Protein AF-A0A0G0X492-F1 (afdb_monomer_lite)

Organism: NCBI:txid1618474

Structure (mmCIF, N/CA/C/O backbone):
data_AF-A0A0G0X492-F1
#
_entry.id   AF-A0A0G0X492-F1
#
loop_
_atom_site.group_PDB
_atom_site.id
_atom_site.type_symbol
_atom_site.label_atom_id
_atom_site.label_alt_id
_atom_site.label_comp_id
_atom_site.label_asym_id
_atom_site.label_entity_id
_atom_site.label_seq_id
_atom_site.pdbx_PDB_ins_code
_atom_site.Cartn_x
_atom_site.Cartn_y
_atom_site.Cartn_z
_atom_site.occupancy
_atom_site.B_iso_or_equiv
_atom_site.auth_seq_id
_atom_site.auth_comp_id
_atom_site.auth_asym_id
_atom_site.auth_atom_id
_atom_site.pdbx_PDB_model_num
ATOM 1 N N . GLY A 1 1 ? -15.741 9.142 6.931 1.00 40.09 1 GLY A N 1
ATOM 2 C CA . GLY A 1 1 ? -15.318 9.860 8.145 1.00 40.09 1 GLY A CA 1
ATOM 3 C C . GLY A 1 1 ? -14.331 10.925 7.739 1.00 40.09 1 GLY A C 1
ATOM 4 O O . GLY A 1 1 ? -13.460 10.623 6.934 1.00 40.09 1 GLY A O 1
ATOM 5 N N . MET A 1 2 ? -14.545 12.152 8.210 1.00 46.38 2 MET A N 1
ATOM 6 C CA . MET A 1 2 ? -13.663 13.304 8.008 1.00 46.38 2 MET A CA 1
ATOM 7 C C . MET A 1 2 ? -12.380 13.091 8.822 1.00 46.38 2 MET A C 1
ATOM 9 O O . MET A 1 2 ? -12.455 12.576 9.934 1.00 46.38 2 MET A O 1
ATOM 13 N N . VAL A 1 3 ? -11.220 13.405 8.248 1.00 55.69 3 VAL A N 1
ATOM 14 C CA . VAL A 1 3 ? -9.928 13.226 8.919 1.00 55.69 3 VAL A CA 1
ATOM 15 C C . VAL A 1 3 ? -9.693 14.442 9.812 1.00 55.69 3 VAL A C 1
ATOM 17 O O . VAL A 1 3 ? -9.416 15.529 9.311 1.00 55.69 3 VAL A O 1
ATOM 20 N N . ASP A 1 4 ? -9.859 14.258 11.120 1.00 58.62 4 ASP A N 1
ATOM 21 C CA . ASP A 1 4 ? -9.439 15.217 12.139 1.00 58.62 4 ASP A CA 1
ATOM 22 C C . ASP A 1 4 ? -7.908 15.182 12.238 1.00 58.62 4 ASP A C 1
ATOM 24 O O . ASP A 1 4 ? -7.328 14.171 12.628 1.00 58.62 4 ASP A O 1
ATOM 28 N N . SER A 1 5 ? -7.276 16.296 11.868 1.00 55.25 5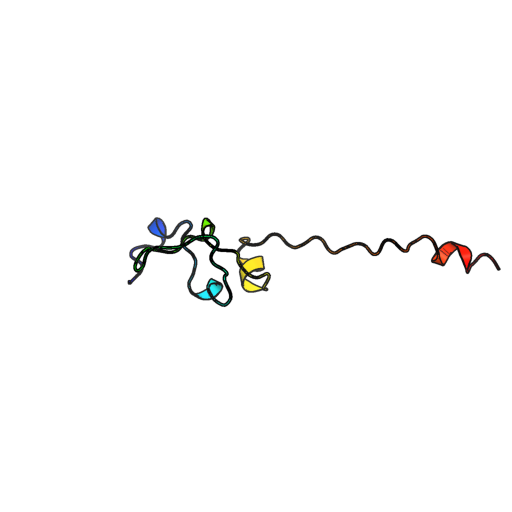 SER A N 1
ATOM 29 C CA . SER A 1 5 ? -5.856 16.617 12.061 1.00 55.25 5 SER A CA 1
ATOM 30 C C . SER A 1 5 ? -4.839 15.683 11.376 1.00 55.25 5 SER A C 1
ATOM 32 O O . SER A 1 5 ? -4.673 14.509 11.701 1.00 55.25 5 SER A O 1
ATOM 34 N N . ILE A 1 6 ? -4.058 16.256 10.450 1.00 59.75 6 ILE A N 1
ATOM 35 C CA . ILE A 1 6 ? -2.946 15.601 9.722 1.00 59.75 6 ILE A CA 1
ATOM 36 C C . ILE A 1 6 ? -1.968 14.900 10.684 1.00 59.75 6 ILE A C 1
ATOM 38 O O . ILE A 1 6 ? -1.414 13.854 10.364 1.00 59.75 6 ILE A O 1
ATOM 42 N N . GLU A 1 7 ? -1.831 15.437 11.893 1.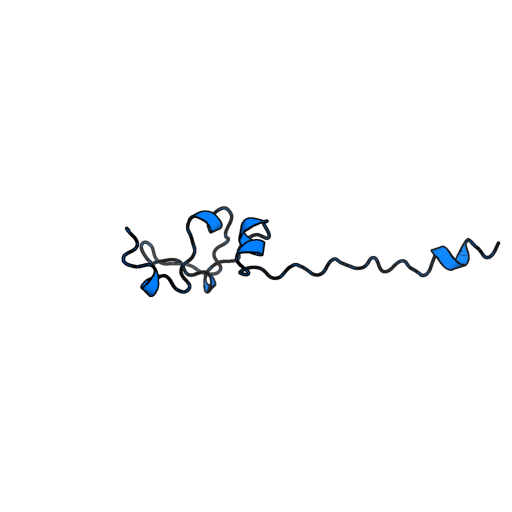00 57.12 7 GLU A N 1
ATOM 43 C CA . GLU A 1 7 ? -0.978 14.949 12.981 1.00 57.12 7 GLU A CA 1
ATOM 44 C C . GLU A 1 7 ? -1.356 13.539 13.465 1.00 57.12 7 GLU A C 1
ATOM 46 O O . GLU A 1 7 ? -0.493 12.775 13.881 1.00 57.12 7 GLU A O 1
ATOM 51 N N . ASN A 1 8 ? -2.632 13.155 13.352 1.00 59.56 8 ASN A N 1
ATOM 52 C CA . ASN A 1 8 ? -3.133 11.834 13.752 1.00 59.56 8 ASN A CA 1
ATOM 53 C C . ASN A 1 8 ? -3.255 10.860 12.562 1.00 59.56 8 ASN A C 1
ATOM 55 O O . ASN A 1 8 ? -3.769 9.749 12.697 1.00 59.56 8 ASN A O 1
ATOM 59 N N . SER A 1 9 ? -2.818 11.291 11.372 1.00 63.81 9 SER A N 1
ATOM 60 C CA . SER A 1 9 ? -2.950 10.547 10.113 1.00 63.81 9 SER A CA 1
ATOM 61 C C . SER A 1 9 ? -1.722 9.692 9.782 1.00 63.81 9 SER A C 1
ATOM 63 O O . SER A 1 9 ? -1.680 9.050 8.728 1.00 63.81 9 SER A O 1
ATOM 65 N N . GLU A 1 10 ? -0.715 9.674 10.658 1.00 70.44 10 GLU A N 1
ATOM 66 C CA . GLU A 1 10 ? 0.509 8.906 10.448 1.00 70.44 10 GLU A CA 1
ATOM 67 C C . GLU A 1 10 ? 0.202 7.410 10.272 1.00 70.44 10 GLU A C 1
ATOM 69 O O . GLU A 1 10 ? -0.386 6.745 11.125 1.00 70.44 10 GLU A O 1
ATOM 74 N N . GLY A 1 11 ? 0.584 6.866 9.114 1.00 76.56 11 GLY A N 1
ATOM 75 C CA . GLY A 1 11 ? 0.402 5.451 8.784 1.00 76.56 11 GLY A CA 1
ATOM 76 C C . GLY A 1 11 ? -0.980 5.066 8.245 1.00 76.56 11 GLY A C 1
ATOM 77 O O . GLY A 1 11 ? -1.158 3.905 7.859 1.00 76.56 11 GLY A O 1
ATOM 78 N N . LEU A 1 12 ? -1.937 5.997 8.154 1.00 85.38 12 LEU A N 1
ATOM 79 C CA . LEU A 1 12 ? -3.202 5.761 7.451 1.00 85.38 12 LEU A CA 1
ATOM 80 C C . LEU A 1 12 ? -2.990 5.733 5.937 1.00 85.38 12 LEU A C 1
ATOM 82 O O . LEU A 1 12 ? -2.133 6.435 5.401 1.00 85.38 12 LEU A O 1
ATOM 86 N N . LEU A 1 13 ? -3.777 4.912 5.241 1.00 84.12 13 LEU A N 1
ATOM 87 C CA . LEU A 1 13 ? -3.745 4.830 3.787 1.00 84.12 13 LEU A CA 1
ATOM 88 C C . LEU A 1 13 ? -4.358 6.103 3.179 1.00 84.12 13 LEU A C 1
ATOM 90 O O . LEU A 1 13 ? -5.558 6.336 3.347 1.00 84.12 13 LEU A O 1
ATOM 94 N N . PRO A 1 14 ? -3.589 6.906 2.421 1.00 81.62 14 PRO A N 1
ATOM 95 C CA . PRO A 1 14 ? -4.139 8.072 1.750 1.00 81.62 14 PRO A CA 1
ATOM 96 C C . PRO A 1 14 ? -5.145 7.643 0.682 1.00 81.62 14 PRO A C 1
ATOM 98 O O . PRO A 1 14 ? -4.865 6.754 -0.125 1.00 81.62 14 PRO A O 1
ATOM 101 N N . VAL A 1 15 ? -6.293 8.322 0.616 1.00 79.81 15 VAL A N 1
ATOM 102 C CA . VAL A 1 15 ? -7.366 8.010 -0.349 1.00 79.81 15 VAL A CA 1
ATOM 103 C C . VAL A 1 15 ? -6.865 8.063 -1.798 1.00 79.81 15 VAL A C 1
ATOM 105 O O . VAL A 1 15 ? -7.273 7.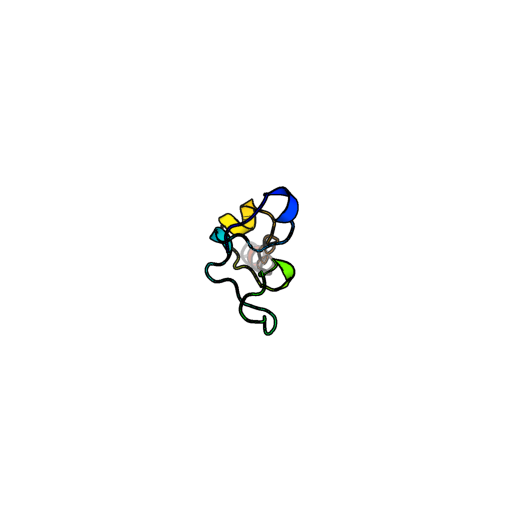255 -2.621 1.00 79.81 15 VAL A O 1
ATOM 108 N N . GLY A 1 16 ? -5.919 8.952 -2.115 1.00 76.75 16 GLY A N 1
ATOM 109 C CA . GLY A 1 16 ? -5.322 9.034 -3.455 1.00 76.75 16 GLY A CA 1
ATOM 110 C C . GLY A 1 16 ? -4.458 7.828 -3.851 1.00 76.75 16 GLY A C 1
ATOM 111 O O . GLY A 1 16 ? -4.192 7.635 -5.033 1.00 76.75 16 GLY A O 1
ATOM 112 N N . LEU A 1 17 ? -4.030 7.008 -2.886 1.00 76.62 17 LEU A N 1
ATOM 113 C CA . LEU A 1 17 ? -3.206 5.813 -3.111 1.00 76.62 17 LEU A CA 1
ATOM 114 C C . LEU A 1 17 ? -3.981 4.506 -2.912 1.00 76.62 17 LEU A C 1
ATOM 116 O O . LEU A 1 17 ? -3.426 3.433 -3.132 1.00 76.62 17 LEU A O 1
ATOM 120 N N . SER A 1 18 ? -5.251 4.577 -2.504 1.00 80.69 18 SER A N 1
ATOM 121 C CA . SER A 1 18 ? -6.086 3.391 -2.298 1.00 80.69 18 SER A CA 1
ATOM 122 C C . SER A 1 18 ? -6.543 2.748 -3.611 1.00 80.69 18 SER A C 1
ATOM 124 O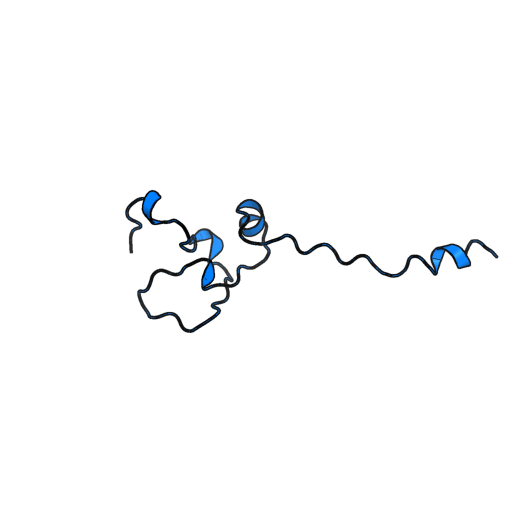 O . SER A 1 18 ? -6.974 1.595 -3.618 1.00 80.69 18 SER A O 1
ATOM 126 N N . HIS A 1 19 ? -6.426 3.460 -4.735 1.00 81.12 19 HIS A N 1
ATOM 127 C CA . HIS A 1 19 ? -6.820 2.949 -6.041 1.00 81.12 19 HIS A CA 1
ATOM 128 C C . HIS A 1 19 ? -5.947 1.744 -6.433 1.00 81.12 19 HIS A C 1
ATOM 130 O O . HIS A 1 19 ? -4.726 1.855 -6.537 1.00 81.12 19 HIS A O 1
ATOM 136 N N . HIS A 1 20 ? -6.584 0.585 -6.628 1.00 82.00 20 HIS A N 1
ATOM 137 C CA . HIS A 1 20 ? -5.943 -0.723 -6.847 1.00 82.00 20 HIS A CA 1
ATOM 138 C C . HIS A 1 20 ? -5.072 -1.251 -5.691 1.00 82.00 20 HIS A C 1
ATOM 140 O O . HIS A 1 20 ? -4.286 -2.177 -5.897 1.00 82.00 20 HIS A O 1
ATOM 146 N N . ALA A 1 21 ? -5.198 -0.703 -4.479 1.00 85.62 21 ALA A N 1
ATOM 147 C CA . ALA A 1 21 ? -4.560 -1.290 -3.307 1.00 85.62 21 ALA A CA 1
ATOM 148 C C . ALA A 1 21 ? -5.230 -2.630 -2.960 1.00 85.62 21 ALA A C 1
ATOM 150 O O . ALA A 1 21 ? -6.456 -2.728 -2.897 1.00 85.62 21 ALA A O 1
ATOM 151 N N . LEU A 1 22 ? -4.421 -3.666 -2.739 1.00 86.81 22 LEU A N 1
ATOM 152 C CA . LEU A 1 22 ? -4.906 -4.988 -2.347 1.00 86.81 22 LEU A CA 1
ATOM 153 C C . LEU A 1 22 ? -4.840 -5.130 -0.834 1.00 86.81 22 LEU A C 1
ATOM 155 O O . LEU A 1 22 ? -3.823 -4.824 -0.224 1.00 86.81 22 LEU A O 1
ATOM 159 N N . VAL A 1 23 ? -5.905 -5.620 -0.221 1.00 89.50 23 VAL A N 1
ATOM 160 C CA . VAL A 1 23 ? -5.961 -5.821 1.226 1.00 89.50 23 VAL A CA 1
ATOM 161 C C . VAL A 1 23 ? -5.246 -7.128 1.602 1.00 89.50 23 VAL A C 1
ATOM 163 O O . VAL A 1 23 ? -5.430 -8.143 0.934 1.00 89.50 23 VAL A O 1
ATOM 166 N N . LYS A 1 24 ? -4.409 -7.113 2.651 1.00 88.31 24 LYS A N 1
ATOM 167 C CA . LYS A 1 24 ? -3.635 -8.292 3.098 1.00 88.31 24 LYS A CA 1
ATOM 168 C C . LYS A 1 24 ? -4.433 -9.262 3.973 1.00 88.31 24 LYS A C 1
ATOM 170 O O . LYS A 1 24 ? -4.089 -10.437 4.025 1.00 88.31 24 LYS A O 1
ATOM 175 N N . HIS A 1 25 ? -5.417 -8.762 4.713 1.00 88.00 25 HIS A N 1
ATOM 176 C CA . HIS A 1 25 ? -6.201 -9.515 5.695 1.00 88.00 25 HIS A CA 1
ATOM 177 C C . HIS A 1 25 ? -7.601 -8.915 5.828 1.00 88.00 25 HIS A C 1
ATOM 179 O O . HIS A 1 25 ? -7.806 -7.765 5.462 1.00 88.00 25 HIS A O 1
ATOM 185 N N . ASP A 1 26 ? -8.558 -9.646 6.390 1.00 87.31 26 ASP A N 1
ATOM 186 C CA . ASP A 1 26 ? -9.913 -9.118 6.558 1.00 87.31 26 ASP A CA 1
ATOM 187 C C . ASP A 1 26 ? -9.928 -7.898 7.492 1.00 87.31 26 ASP A C 1
ATOM 189 O O . ASP A 1 26 ? -9.584 -7.982 8.672 1.00 87.31 26 ASP A O 1
ATOM 193 N N . ILE A 1 27 ? -10.340 -6.749 6.954 1.00 86.38 27 ILE A N 1
ATOM 194 C CA . ILE A 1 27 ? -10.477 -5.496 7.699 1.00 86.38 27 ILE A CA 1
ATOM 195 C C . ILE A 1 27 ? -11.943 -5.343 8.103 1.00 86.38 27 ILE A C 1
ATOM 197 O O . ILE A 1 27 ? -12.852 -5.527 7.289 1.00 86.38 27 ILE A O 1
ATOM 201 N N . LYS A 1 28 ? -12.190 -4.981 9.366 1.00 87.44 28 LYS A N 1
ATOM 202 C CA . LYS A 1 28 ? -13.548 -4.698 9.838 1.00 87.44 28 LYS A CA 1
ATOM 203 C C . LYS A 1 28 ? -14.166 -3.541 9.049 1.00 87.44 28 LYS A C 1
ATOM 205 O O . LYS A 1 28 ? -13.505 -2.587 8.637 1.00 87.44 28 LYS A O 1
ATOM 210 N N . LYS A 1 29 ? -15.482 -3.601 8.871 1.00 82.06 29 LYS A N 1
ATOM 211 C CA . LYS A 1 29 ? -16.226 -2.456 8.351 1.00 82.06 29 LYS A CA 1
ATOM 212 C C . LYS A 1 29 ? -16.043 -1.264 9.302 1.00 82.06 29 LYS A C 1
ATOM 214 O O . LYS A 1 29 ? -15.998 -1.450 10.515 1.00 82.06 29 LYS A O 1
ATOM 219 N N . ASP A 1 30 ? -15.908 -0.070 8.732 1.00 83.44 30 ASP A N 1
ATOM 220 C CA . ASP A 1 30 ? -15.758 1.210 9.440 1.00 83.44 30 ASP A CA 1
ATOM 221 C C . ASP A 1 30 ? -14.445 1.393 10.230 1.00 83.44 30 ASP A C 1
ATOM 223 O O . ASP A 1 30 ? -14.270 2.413 10.896 1.00 83.44 30 ASP A O 1
ATOM 227 N N . THR A 1 31 ? -13.478 0.469 10.116 1.00 83.88 31 THR A N 1
ATOM 228 C CA . THR A 1 31 ? -12.114 0.699 10.630 1.00 83.88 31 THR A CA 1
ATOM 229 C C . THR A 1 31 ? -11.248 1.500 9.648 1.00 83.88 31 THR A C 1
ATOM 231 O O . THR A 1 31 ? -11.253 1.198 8.451 1.00 83.88 31 THR A O 1
ATOM 234 N N . PRO A 1 32 ? -10.465 2.490 10.125 1.00 84.44 32 PRO A N 1
ATOM 235 C CA . PRO A 1 32 ? -9.474 3.179 9.302 1.00 84.44 32 PRO A CA 1
ATOM 236 C C . PRO A 1 32 ? -8.437 2.200 8.742 1.00 84.44 32 PRO A C 1
ATOM 238 O O . PRO A 1 32 ? -7.874 1.397 9.484 1.00 84.44 32 PRO A O 1
ATOM 241 N N . ILE A 1 33 ? -8.170 2.287 7.439 1.00 85.81 33 ILE A N 1
ATOM 242 C CA . ILE A 1 33 ? -7.218 1.410 6.749 1.00 85.81 33 ILE A CA 1
ATOM 243 C C . ILE A 1 33 ? -5.810 1.983 6.899 1.00 85.81 33 ILE A C 1
ATOM 245 O O . ILE A 1 33 ? -5.582 3.150 6.565 1.00 85.81 33 ILE A O 1
ATOM 249 N N . LYS A 1 34 ? -4.853 1.168 7.351 1.00 87.69 34 LYS A N 1
ATOM 250 C CA . LYS A 1 34 ? -3.440 1.562 7.420 1.00 87.69 34 LYS A CA 1
ATOM 251 C C . LYS A 1 34 ? -2.682 1.140 6.168 1.00 87.69 34 LYS A C 1
ATOM 253 O O . LYS A 1 34 ? -3.032 0.166 5.503 1.00 87.69 34 LYS A O 1
ATOM 258 N N . VAL A 1 35 ? -1.574 1.822 5.881 1.00 86.06 35 VAL A N 1
ATOM 259 C CA . VAL A 1 35 ? -0.658 1.440 4.789 1.00 86.06 35 VAL A CA 1
ATOM 260 C C . VAL A 1 35 ? -0.079 0.035 5.013 1.00 86.06 35 VAL A C 1
ATOM 262 O O . VAL A 1 35 ? 0.163 -0.697 4.057 1.00 86.06 35 VAL A O 1
ATOM 265 N N . SER A 1 36 ? 0.100 -0.380 6.273 1.00 85.56 36 SER A N 1
ATOM 266 C CA . SER A 1 36 ? 0.549 -1.732 6.633 1.00 85.56 36 SER A CA 1
ATOM 267 C C . SER A 1 36 ? -0.423 -2.827 6.208 1.00 85.56 36 SER A C 1
ATOM 269 O O . SER A 1 36 ? 0.017 -3.946 5.934 1.00 85.56 36 SER A O 1
ATOM 271 N N . ASP A 1 37 ? -1.713 -2.512 6.126 1.00 87.12 37 ASP A N 1
ATOM 272 C CA . ASP A 1 37 ? -2.788 -3.490 5.942 1.00 87.12 37 ASP A CA 1
ATOM 273 C C . ASP A 1 37 ? -3.033 -3.792 4.464 1.00 87.12 37 ASP A C 1
ATOM 275 O O . ASP A 1 37 ? -3.719 -4.755 4.118 1.00 87.12 37 ASP A O 1
ATOM 279 N N . VAL A 1 38 ? -2.421 -3.000 3.582 1.00 88.12 38 VAL A N 1
ATOM 280 C CA . VAL A 1 38 ? -2.570 -3.106 2.136 1.00 88.12 38 VAL A CA 1
ATOM 281 C C . VAL A 1 38 ? -1.234 -3.329 1.433 1.00 88.12 38 VAL A C 1
ATOM 283 O O . VAL A 1 38 ? -0.149 -3.034 1.939 1.00 88.12 38 VAL A O 1
ATOM 286 N N . VAL A 1 39 ? -1.310 -3.893 0.237 1.00 88.44 39 VAL A N 1
ATOM 287 C CA . VAL A 1 39 ? -0.243 -3.939 -0.754 1.00 88.44 39 VAL A CA 1
ATOM 288 C C . VAL A 1 39 ? -0.557 -2.865 -1.783 1.00 88.44 39 VAL A C 1
ATOM 290 O O . VAL A 1 39 ? -1.571 -2.931 -2.478 1.00 88.44 39 VAL A O 1
ATOM 293 N N . LEU A 1 40 ? 0.314 -1.863 -1.862 1.00 87.56 40 LEU A N 1
ATOM 294 C CA . LEU A 1 40 ? 0.168 -0.772 -2.814 1.00 87.56 40 LEU A CA 1
ATOM 295 C C . LEU A 1 40 ? 0.722 -1.176 -4.189 1.00 87.56 40 LEU A C 1
ATOM 297 O O . LEU A 1 40 ? 1.808 -1.762 -4.260 1.00 87.56 40 LEU A O 1
ATOM 301 N N . PRO A 1 41 ? 0.024 -0.840 -5.288 1.00 83.50 41 PRO A N 1
ATOM 302 C CA . PRO A 1 41 ? 0.535 -1.054 -6.633 1.00 83.50 41 PRO A CA 1
ATOM 303 C C . PRO A 1 41 ? 1.749 -0.155 -6.887 1.00 83.50 41 PRO A C 1
ATOM 305 O O . PRO A 1 41 ? 1.868 0.943 -6.338 1.00 83.50 41 PRO A O 1
ATOM 308 N N . ILE A 1 42 ? 2.653 -0.596 -7.758 1.00 84.75 42 ILE A N 1
ATOM 309 C CA . ILE A 1 42 ? 3.843 0.179 -8.121 1.00 84.75 42 ILE A CA 1
ATOM 310 C C . ILE A 1 42 ? 3.453 1.202 -9.199 1.00 84.75 42 ILE A C 1
ATOM 312 O O . ILE A 1 42 ? 3.558 0.936 -10.395 1.00 84.75 42 ILE A O 1
ATOM 316 N N . THR A 1 43 ? 3.016 2.383 -8.772 1.00 83.56 43 THR A N 1
ATOM 317 C CA . THR A 1 43 ? 2.658 3.525 -9.623 1.00 83.56 43 THR A CA 1
ATOM 318 C C . THR A 1 43 ? 3.617 4.690 -9.380 1.00 83.56 43 THR A C 1
ATOM 320 O O . THR A 1 43 ? 4.480 4.645 -8.504 1.00 83.56 43 THR A O 1
ATOM 323 N N . ILE A 1 44 ? 3.505 5.756 -10.176 1.00 82.75 44 ILE A N 1
ATOM 324 C CA . ILE A 1 44 ? 4.320 6.966 -9.985 1.00 82.75 44 ILE A CA 1
ATOM 325 C C . ILE A 1 44 ? 4.019 7.598 -8.620 1.00 82.75 44 ILE A C 1
ATOM 327 O O . ILE A 1 44 ? 4.946 7.936 -7.891 1.00 82.75 44 ILE A O 1
ATOM 331 N N . ALA A 1 45 ? 2.741 7.692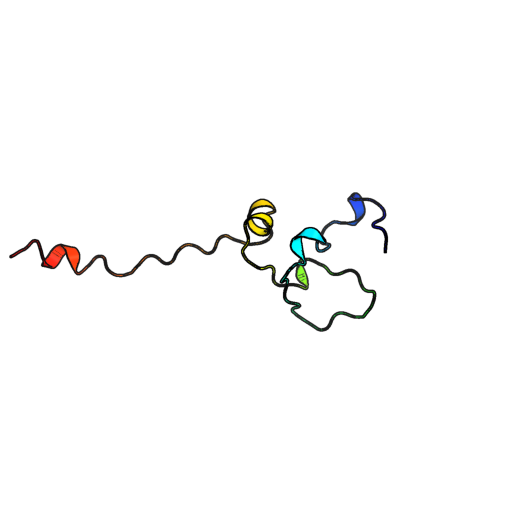 -8.245 1.00 81.81 45 ALA A N 1
ATOM 332 C CA . ALA A 1 45 ? 2.324 8.282 -6.978 1.00 81.81 45 ALA A CA 1
ATOM 333 C C . ALA A 1 45 ? 2.878 7.502 -5.774 1.00 81.81 45 ALA A C 1
ATOM 335 O O . ALA A 1 45 ? 3.491 8.098 -4.891 1.00 81.81 45 ALA A O 1
ATOM 336 N N . THR A 1 46 ? 2.760 6.168 -5.777 1.00 82.38 46 THR A N 1
ATOM 337 C CA . THR A 1 46 ? 3.265 5.331 -4.673 1.00 82.38 46 THR A CA 1
ATOM 338 C C . THR A 1 46 ? 4.792 5.346 -4.569 1.00 82.38 46 THR A C 1
ATOM 340 O O . THR A 1 46 ? 5.337 5.304 -3.462 1.00 82.38 46 THR A O 1
ATOM 343 N N . ARG A 1 47 ? 5.499 5.507 -5.696 1.00 81.50 47 ARG A N 1
ATOM 344 C CA . ARG A 1 47 ? 6.954 5.734 -5.716 1.00 81.50 47 ARG A CA 1
ATOM 345 C C . ARG A 1 47 ? 7.347 7.094 -5.144 1.00 81.50 47 ARG A C 1
ATOM 347 O O . ARG A 1 47 ? 8.260 7.140 -4.327 1.00 81.50 47 ARG A O 1
ATOM 354 N N . LEU A 1 48 ? 6.669 8.174 -5.538 1.00 81.75 48 LEU A N 1
ATOM 355 C CA . LEU A 1 48 ? 6.962 9.529 -5.045 1.00 81.75 48 LEU A CA 1
ATOM 356 C C . LEU A 1 48 ? 6.753 9.651 -3.534 1.00 81.75 48 LEU A C 1
ATOM 358 O O . LEU A 1 48 ? 7.491 10.356 -2.859 1.00 81.75 48 LEU A O 1
ATOM 362 N N . THR A 1 49 ? 5.780 8.918 -3.002 1.00 81.31 49 THR A N 1
ATOM 363 C CA . THR A 1 49 ? 5.485 8.886 -1.564 1.00 81.31 49 THR A CA 1
ATOM 364 C C . THR A 1 49 ? 6.414 7.972 -0.758 1.00 81.31 49 THR A C 1
ATOM 366 O O . THR A 1 49 ? 6.334 7.945 0.464 1.00 81.31 49 THR A O 1
ATOM 369 N N . GLY A 1 50 ? 7.270 7.181 -1.415 1.00 80.00 50 GLY A N 1
ATOM 370 C CA . GLY A 1 50 ? 8.193 6.261 -0.744 1.00 80.00 50 GLY A CA 1
ATOM 371 C C . GLY A 1 50 ? 7.560 4.990 -0.159 1.00 80.00 50 GLY A C 1
ATOM 372 O O . GLY A 1 50 ? 8.282 4.160 0.390 1.00 80.00 50 GLY A O 1
ATOM 373 N N . TYR A 1 51 ? 6.246 4.776 -0.304 1.00 80.50 51 TYR A N 1
ATOM 374 C CA . TYR A 1 51 ? 5.570 3.591 0.243 1.00 80.50 51 TYR A CA 1
ATOM 375 C C . TYR A 1 51 ? 5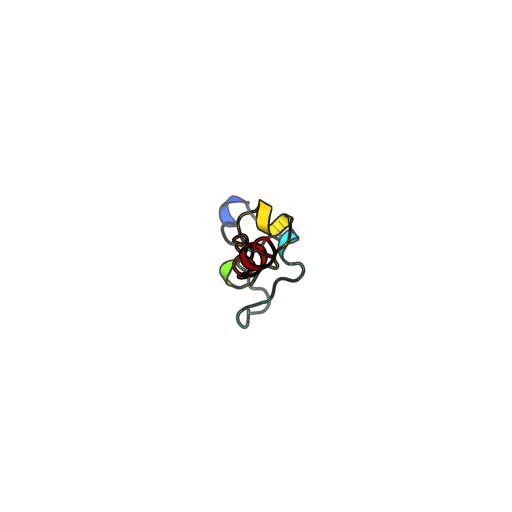.906 2.284 -0.488 1.00 80.50 51 TYR A C 1
ATOM 377 O O . TYR A 1 51 ? 5.746 1.200 0.074 1.00 80.50 51 TYR A O 1
ATOM 385 N N . THR A 1 52 ? 6.376 2.358 -1.735 1.00 74.62 52 THR A N 1
ATOM 386 C CA . THR A 1 52 ? 6.817 1.183 -2.499 1.00 74.62 52 THR A CA 1
ATOM 387 C C . THR A 1 52 ? 8.290 1.306 -2.848 1.00 74.62 52 THR A C 1
ATOM 389 O O . THR A 1 52 ? 8.704 2.300 -3.447 1.00 74.62 52 THR A O 1
ATOM 392 N N . LYS A 1 53 ? 9.082 0.271 -2.545 1.00 69.94 53 LYS A N 1
ATOM 393 C CA . LYS A 1 53 ? 10.465 0.196 -3.027 1.00 69.94 53 LYS A CA 1
ATOM 394 C C . LYS A 1 53 ? 10.458 0.028 -4.552 1.00 69.94 53 LYS A C 1
ATOM 396 O O . LYS A 1 53 ? 9.665 -0.769 -5.061 1.00 69.94 53 LYS A O 1
ATOM 401 N N . PRO A 1 54 ? 11.327 0.732 -5.298 1.00 61.78 54 PRO A N 1
ATOM 402 C CA . PRO A 1 54 ? 11.503 0.444 -6.712 1.00 61.78 54 PRO A CA 1
ATOM 403 C C . PRO A 1 54 ? 11.967 -1.009 -6.847 1.00 61.78 54 PRO A C 1
ATOM 405 O O . PRO A 1 54 ? 12.970 -1.402 -6.254 1.00 61.78 54 PRO A O 1
ATOM 408 N N . GLN A 1 55 ? 11.226 -1.824 -7.603 1.00 60.59 55 GLN A N 1
ATOM 409 C CA . GLN A 1 55 ? 11.716 -3.145 -7.979 1.00 60.59 55 GLN A CA 1
ATOM 410 C C . GLN A 1 55 ? 12.988 -2.940 -8.800 1.00 60.59 55 GLN A C 1
ATOM 412 O O . GLN A 1 55 ? 12.955 -2.346 -9.880 1.00 60.59 55 GLN A O 1
ATOM 417 N N . HIS A 1 56 ? 14.117 -3.368 -8.237 1.00 51.53 56 HIS A N 1
ATOM 418 C CA . HIS A 1 56 ? 15.404 -3.355 -8.907 1.00 51.53 56 HIS A CA 1
ATOM 419 C C . HIS A 1 56 ? 15.253 -4.142 -10.210 1.00 51.53 56 HIS A C 1
ATOM 421 O O . HIS A 1 56 ? 14.972 -5.339 -10.198 1.00 51.53 56 HIS A O 1
ATOM 427 N N . ARG A 1 57 ? 15.365 -3.425 -11.330 1.00 51.25 57 ARG A N 1
ATOM 428 C CA . ARG A 1 57 ? 15.264 -3.937 -12.696 1.00 51.25 57 ARG A CA 1
ATOM 429 C C . ARG A 1 57 ? 16.058 -5.244 -12.807 1.00 51.25 57 ARG A C 1
ATOM 431 O O . ARG A 1 57 ? 17.244 -5.266 -12.480 1.00 51.25 57 ARG A O 1
ATOM 438 N N . PHE A 1 58 ? 15.398 -6.318 -13.244 1.00 57.78 58 PHE A N 1
ATOM 439 C CA . PHE A 1 58 ? 16.062 -7.565 -13.617 1.00 57.78 58 PHE A CA 1
ATOM 440 C C . PHE A 1 58 ? 17.177 -7.239 -14.616 1.00 57.78 58 PHE A C 1
ATOM 442 O O . PHE A 1 58 ? 16.917 -6.672 -15.678 1.00 57.78 58 PHE A O 1
ATOM 449 N N . GLN A 1 59 ? 18.419 -7.560 -14.257 1.00 60.28 59 GLN A N 1
ATOM 450 C CA . GLN A 1 59 ? 19.521 -7.547 -15.207 1.00 60.28 59 GLN A CA 1
ATOM 451 C C . GLN A 1 59 ? 19.323 -8.753 -16.133 1.00 60.28 59 GLN A C 1
ATOM 453 O O . GLN A 1 59 ? 19.208 -9.872 -15.626 1.00 60.28 59 GLN A O 1
ATOM 458 N N . PRO A 1 60 ? 19.250 -8.577 -17.464 1.00 53.28 60 PRO A N 1
ATOM 459 C CA . PRO A 1 60 ? 19.265 -9.720 -18.357 1.00 53.28 60 PRO A CA 1
ATOM 460 C C . PRO A 1 60 ? 20.623 -10.417 -18.212 1.00 53.28 60 PRO A C 1
ATOM 462 O O . PRO A 1 60 ? 21.660 -9.894 -18.617 1.00 53.28 60 PRO A O 1
ATOM 465 N N . VAL A 1 61 ? 20.606 -11.609 -17.619 1.00 61.28 61 VAL A N 1
ATOM 466 C CA . VAL A 1 61 ? 21.708 -12.580 -17.602 1.00 61.28 61 VAL A CA 1
ATOM 467 C C . VAL A 1 61 ? 21.927 -13.108 -19.015 1.00 61.28 61 VAL A C 1
ATOM 469 O O . VAL A 1 61 ? 21.626 -14.251 -19.292 1.00 61.28 61 VAL A O 1
ATOM 472 N N . ASN A 1 62 ? 22.389 -12.268 -19.937 1.00 59.53 62 ASN A N 1
ATOM 473 C CA . ASN A 1 62 ? 22.845 -12.685 -21.263 1.00 59.53 62 ASN A CA 1
ATOM 474 C C . ASN A 1 62 ? 23.940 -11.727 -21.752 1.00 59.53 62 ASN A C 1
ATOM 476 O O . ASN A 1 62 ? 23.836 -11.103 -22.800 1.00 59.53 62 ASN A O 1
ATOM 480 N N . SER A 1 63 ? 25.018 -11.617 -20.972 1.00 56.59 63 SER A N 1
ATOM 481 C CA . SER A 1 63 ? 26.269 -10.964 -21.385 1.00 56.59 63 SER A CA 1
ATOM 482 C C . SER A 1 63 ? 27.399 -11.990 -21.546 1.00 56.59 63 SER A C 1
ATOM 484 O O . SER A 1 63 ? 28.548 -11.719 -21.208 1.00 56.59 63 SER A O 1
ATOM 486 N N . PHE A 1 64 ? 27.079 -13.192 -22.027 1.00 59.72 64 PHE A N 1
ATOM 487 C CA . PHE A 1 64 ? 28.096 -14.186 -22.392 1.00 59.72 64 PHE A CA 1
ATOM 488 C C . PHE A 1 64 ? 28.133 -14.450 -23.902 1.00 59.72 64 PHE A C 1
ATOM 490 O O . PHE A 1 64 ? 29.207 -14.620 -24.468 1.00 59.72 64 PHE A O 1
ATOM 497 N N . PHE A 1 65 ? 26.988 -14.376 -24.590 1.00 59.12 65 PHE A N 1
ATOM 498 C CA . PHE A 1 65 ? 26.912 -14.729 -26.011 1.00 59.12 65 PHE A CA 1
ATOM 499 C C . PHE A 1 65 ? 27.478 -13.654 -26.955 1.00 59.12 65 PHE A C 1
ATOM 501 O O . PHE A 1 65 ? 28.059 -13.981 -27.986 1.00 59.12 65 PHE A O 1
ATOM 508 N N . THR A 1 66 ? 27.413 -12.370 -26.585 1.00 57.91 66 THR A N 1
ATOM 509 C CA . THR A 1 66 ? 27.898 -11.267 -27.441 1.00 57.91 66 THR A CA 1
ATOM 510 C C . THR A 1 66 ? 29.420 -11.269 -27.622 1.00 57.91 66 THR A C 1
ATOM 512 O O . THR A 1 66 ? 29.917 -10.781 -28.631 1.00 57.91 66 THR A O 1
ATOM 515 N N . ARG A 1 67 ? 30.184 -11.853 -26.686 1.00 59.12 67 ARG A N 1
ATOM 516 C CA . ARG A 1 67 ? 31.645 -11.987 -26.838 1.00 59.12 67 ARG A CA 1
ATOM 517 C C . ARG A 1 67 ? 32.061 -13.142 -27.753 1.00 59.12 67 ARG A C 1
ATOM 519 O O . ARG A 1 67 ? 33.184 -13.117 -28.237 1.00 59.12 67 ARG A O 1
ATOM 526 N N . MET A 1 68 ? 31.184 -14.115 -28.009 1.00 58.12 68 MET A N 1
ATOM 527 C CA . MET A 1 68 ? 31.498 -15.260 -28.874 1.00 58.12 68 MET A CA 1
ATOM 528 C C . MET A 1 68 ? 31.308 -14.961 -30.365 1.00 58.12 68 MET A C 1
ATOM 530 O O . MET A 1 68 ? 31.991 -15.551 -31.191 1.00 58.12 68 MET A O 1
ATOM 534 N N . ILE A 1 69 ? 30.414 -14.033 -30.717 1.00 60.69 69 ILE A N 1
ATOM 535 C CA . ILE A 1 69 ? 30.117 -13.707 -32.124 1.00 60.69 69 ILE A CA 1
ATOM 536 C C . ILE A 1 69 ? 31.196 -12.792 -32.731 1.00 60.69 69 ILE A C 1
ATOM 538 O O . ILE A 1 69 ? 31.421 -12.826 -33.930 1.00 60.69 69 ILE A O 1
ATOM 542 N N . ASN A 1 70 ? 31.930 -12.036 -31.908 1.00 56.38 70 ASN A N 1
ATOM 543 C CA . ASN A 1 70 ? 33.038 -11.181 -32.355 1.00 56.38 70 ASN A CA 1
ATOM 544 C C . ASN A 1 70 ? 34.390 -11.917 -32.484 1.00 56.38 70 ASN A C 1
ATOM 546 O O . ASN A 1 70 ? 35.424 -11.260 -32.598 1.00 56.38 70 ASN A O 1
ATOM 550 N N . LEU A 1 71 ? 34.398 -13.254 -32.414 1.00 58.97 71 LEU A N 1
ATOM 551 C CA . LEU A 1 71 ? 35.601 -14.086 -32.547 1.00 58.97 71 LEU A CA 1
ATOM 552 C C . LEU A 1 71 ? 35.535 -15.052 -33.748 1.00 58.97 71 LEU A C 1
ATOM 554 O O . LEU A 1 71 ? 36.210 -16.081 -33.738 1.00 58.97 71 LEU A O 1
ATOM 558 N N . PHE A 1 72 ? 34.728 -14.723 -34.760 1.00 54.53 72 PHE A N 1
ATOM 559 C CA . PHE A 1 72 ? 34.730 -15.352 -36.083 1.00 54.53 72 PHE A CA 1
ATOM 560 C C . PHE A 1 72 ? 34.833 -14.287 -37.172 1.00 54.53 72 PHE A C 1
ATOM 562 O O . PHE A 1 72 ? 34.191 -13.224 -37.008 1.00 54.53 72 PHE A O 1
#

Foldseek 3Di:
DDDDDPVVCPQFDDPVQCVPWAAPDDDDPPDTHGLVRTDTDPDPVCVVVVSDDPDDDDDPPPPPVVVVVVPD

Sequence (72 aa):
GMVDSIENSEGLLPVGLSHHALVKHDIKKDTPIKVSDVVLPITIATRLTGYTKPQHRFQPVNSFFTRMINLF

Secondary structure (DSSP, 8-state):
-----GGG-TTBPPGGG-TTPEESSPPPTTPPPBGGGEE----HHHHHTTSS--------S--STHHHHTT-

Radius of gyration: 20.74 Å; chains: 1; bounding box: 52×32×50 Å

pLDDT: mean 72.89, std 13.53, range [40.09, 89.5]